Protein AF-A0A659UNP1-F1 (afdb_monomer)

Structure (mmCIF, N/CA/C/O backbone):
data_AF-A0A659UNP1-F1
#
_entry.id   AF-A0A659UNP1-F1
#
loop_
_atom_site.group_PDB
_atom_site.id
_atom_site.type_symbol
_atom_site.label_atom_id
_atom_site.label_alt_id
_atom_site.label_comp_id
_atom_site.labe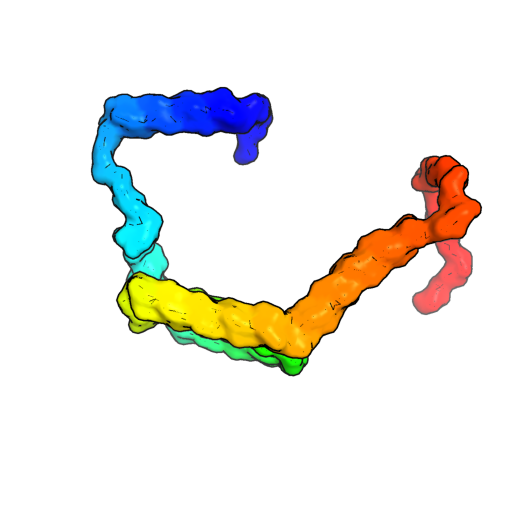l_asym_id
_atom_site.label_entity_id
_atom_site.label_seq_id
_atom_site.pdbx_PDB_ins_code
_atom_site.Cartn_x
_atom_site.Cartn_y
_atom_site.Cartn_z
_atom_site.occupancy
_atom_site.B_iso_or_equiv
_atom_site.auth_seq_id
_atom_site.auth_comp_id
_atom_site.auth_asym_id
_atom_site.auth_atom_id
_atom_site.pdbx_PDB_model_num
ATOM 1 N N . VAL A 1 1 ? -15.394 11.255 -10.272 1.00 58.78 1 VAL A N 1
ATOM 2 C CA . VAL A 1 1 ? -16.405 10.797 -9.292 1.00 58.78 1 VAL A CA 1
ATOM 3 C C . VAL A 1 1 ? -17.741 10.838 -10.006 1.00 58.78 1 VAL A C 1
ATOM 5 O O . VAL A 1 1 ? -18.025 11.866 -10.603 1.00 58.78 1 VAL A O 1
ATOM 8 N N . PHE A 1 2 ? -18.473 9.726 -10.064 1.00 65.88 2 PHE A N 1
ATOM 9 C CA . PHE A 1 2 ? -19.799 9.697 -10.688 1.00 65.88 2 PHE A C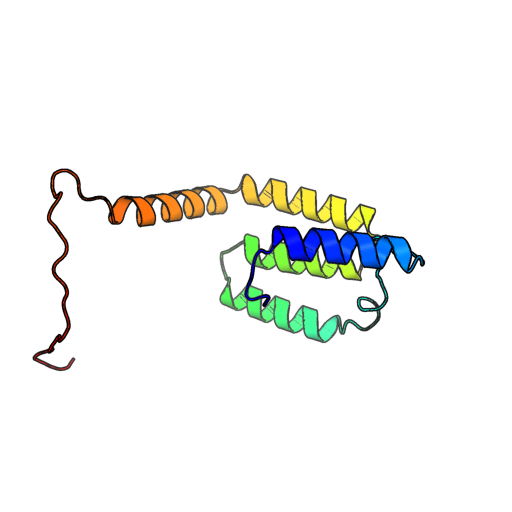A 1
ATOM 10 C C . PHE A 1 2 ? -20.852 10.025 -9.630 1.00 65.88 2 PHE A C 1
ATOM 12 O O . PHE A 1 2 ? -20.849 9.416 -8.563 1.00 65.88 2 PHE A O 1
ATOM 19 N N . GLU A 1 3 ? -21.734 10.974 -9.927 1.00 71.62 3 GLU A N 1
ATOM 20 C CA . GLU A 1 3 ? -22.958 11.200 -9.161 1.00 71.62 3 GLU A CA 1
ATOM 21 C C . GLU A 1 3 ? -24.059 10.331 -9.786 1.00 71.62 3 GLU A C 1
ATOM 23 O O . GLU A 1 3 ? -24.514 10.604 -10.895 1.00 71.62 3 GLU A O 1
ATOM 28 N N . GLY A 1 4 ? -24.421 9.224 -9.129 1.00 79.31 4 GLY A N 1
ATOM 29 C CA . GLY A 1 4 ? -25.387 8.247 -9.648 1.00 79.31 4 GLY A CA 1
ATOM 30 C C . GLY A 1 4 ? -25.088 6.809 -9.214 1.00 79.31 4 GLY A C 1
ATOM 31 O O . GLY A 1 4 ? -24.181 6.565 -8.417 1.00 79.31 4 GLY A O 1
ATOM 32 N N . ASP A 1 5 ? -25.850 5.843 -9.738 1.00 89.62 5 ASP A N 1
ATOM 33 C CA . ASP A 1 5 ? -25.628 4.419 -9.458 1.00 89.62 5 ASP A CA 1
ATOM 34 C C . ASP A 1 5 ? -24.340 3.908 -10.128 1.00 89.62 5 ASP A C 1
ATOM 36 O O . ASP A 1 5 ? -24.270 3.709 -11.347 1.00 89.62 5 ASP A O 1
ATOM 40 N N . LEU A 1 6 ? -23.322 3.662 -9.300 1.00 92.25 6 LEU A N 1
ATOM 41 C CA . LEU A 1 6 ? -22.008 3.171 -9.711 1.00 92.25 6 LEU A CA 1
ATOM 42 C C . LEU A 1 6 ? -22.100 1.875 -10.528 1.00 92.25 6 LEU A C 1
ATOM 44 O O . LEU A 1 6 ? -21.353 1.712 -11.496 1.00 92.25 6 LEU A O 1
ATOM 48 N N . THR A 1 7 ? -23.009 0.964 -10.169 1.00 93.75 7 THR A N 1
ATOM 49 C CA . THR A 1 7 ? -23.129 -0.336 -10.838 1.00 93.75 7 THR A CA 1
ATOM 50 C C . THR A 1 7 ? -23.638 -0.170 -12.264 1.00 93.75 7 THR A C 1
ATOM 52 O O . THR A 1 7 ? -23.035 -0.711 -13.194 1.00 93.75 7 THR A O 1
ATOM 55 N N . THR A 1 8 ? -24.687 0.629 -12.464 1.00 92.50 8 THR A N 1
ATOM 56 C CA . THR A 1 8 ? -25.203 0.944 -13.803 1.00 92.50 8 THR A CA 1
ATOM 57 C C . THR A 1 8 ? -24.125 1.567 -14.692 1.00 92.50 8 THR A C 1
ATOM 59 O O . THR A 1 8 ? -23.949 1.147 -15.841 1.00 92.50 8 THR A O 1
ATOM 62 N N . HIS A 1 9 ? -23.345 2.518 -14.170 1.00 91.75 9 HIS A N 1
ATOM 63 C CA . HIS A 1 9 ? -22.251 3.133 -14.926 1.00 91.75 9 HIS A CA 1
ATOM 64 C C . HIS A 1 9 ? -21.140 2.138 -15.282 1.00 91.75 9 HIS A C 1
ATOM 66 O O . HIS A 1 9 ? -20.692 2.118 -16.430 1.00 91.75 9 HIS A O 1
ATOM 72 N N . ALA A 1 10 ? -20.735 1.275 -14.345 1.00 92.81 10 ALA A N 1
ATOM 73 C CA . ALA A 1 10 ? -19.719 0.253 -14.591 1.00 92.81 10 ALA A CA 1
ATOM 74 C C . ALA A 1 10 ? -20.154 -0.749 -15.675 1.00 92.81 10 ALA A C 1
ATOM 76 O O . ALA A 1 10 ? -19.371 -1.078 -16.567 1.00 92.81 10 ALA A O 1
ATOM 77 N N . VAL A 1 11 ? -21.417 -1.191 -15.648 1.00 94.81 11 VAL A N 1
ATOM 78 C CA . VAL A 1 11 ? -21.970 -2.103 -16.662 1.00 94.81 11 VAL A CA 1
ATOM 79 C C . VAL A 1 11 ? -22.015 -1.440 -18.039 1.00 94.81 11 VAL A C 1
ATOM 81 O O . VAL A 1 11 ? -21.657 -2.066 -19.038 1.00 94.81 11 VAL A O 1
ATOM 84 N N . ASN A 1 12 ? -22.434 -0.176 -18.112 1.00 93.56 12 ASN A N 1
ATOM 85 C CA . ASN A 1 12 ? -22.474 0.559 -19.376 1.00 93.56 12 ASN A CA 1
ATOM 86 C C . ASN A 1 12 ? -21.072 0.769 -19.957 1.00 93.56 12 ASN A C 1
ATOM 88 O O . ASN A 1 12 ? -20.872 0.515 -21.143 1.00 93.56 12 ASN A O 1
ATOM 92 N N . PHE A 1 13 ? -20.100 1.131 -19.117 1.00 91.44 13 PHE A N 1
ATOM 93 C CA . PHE A 1 13 ? -18.701 1.249 -19.518 1.00 91.44 13 PHE A CA 1
ATOM 94 C C . PHE A 1 13 ? -18.148 -0.083 -20.043 1.00 91.44 13 PHE A C 1
ATOM 96 O O . PHE A 1 13 ? -17.587 -0.130 -21.135 1.00 91.44 13 PHE A O 1
ATOM 103 N N . ALA A 1 14 ? -18.371 -1.190 -19.327 1.00 92.06 14 ALA A N 1
ATOM 104 C CA . ALA A 1 14 ? -17.925 -2.512 -19.767 1.00 92.06 14 ALA A CA 1
ATOM 105 C C . ALA A 1 14 ? -18.527 -2.904 -21.129 1.00 92.06 14 ALA A C 1
ATOM 107 O O . ALA A 1 14 ? -17.815 -3.407 -21.998 1.00 92.06 14 ALA A O 1
ATOM 108 N N . ARG A 1 15 ? -19.821 -2.623 -21.352 1.00 94.44 15 ARG A N 1
ATOM 109 C CA . ARG A 1 15 ? -20.487 -2.844 -22.649 1.00 94.44 15 ARG A CA 1
ATOM 110 C C . ARG A 1 15 ? -19.895 -1.981 -23.759 1.00 94.44 15 ARG A C 1
ATOM 112 O O . ARG A 1 15 ? -19.739 -2.464 -24.876 1.00 94.44 15 ARG A O 1
ATOM 119 N N . GLU A 1 16 ? -19.595 -0.718 -23.479 1.00 92.81 16 GLU A N 1
ATOM 120 C CA . GLU A 1 16 ? -18.992 0.198 -24.448 1.00 92.81 16 GLU A CA 1
ATOM 121 C C . GLU A 1 16 ? -17.592 -0.266 -24.861 1.00 92.81 16 GLU A C 1
ATOM 123 O O . GLU A 1 16 ? -17.307 -0.361 -26.052 1.00 92.81 16 GLU A O 1
ATOM 128 N N . ILE A 1 17 ? -16.749 -0.617 -23.888 1.00 91.62 17 ILE A N 1
ATOM 129 C CA . ILE A 1 17 ? -15.393 -1.127 -24.118 1.00 91.62 17 ILE A CA 1
ATOM 130 C C . ILE A 1 17 ? -15.426 -2.450 -24.895 1.00 91.62 17 ILE A C 1
ATOM 132 O O . ILE A 1 17 ? -14.684 -2.608 -25.864 1.00 91.62 17 ILE A O 1
ATOM 136 N N . ALA A 1 18 ? -16.339 -3.363 -24.547 1.00 90.88 18 ALA A N 1
ATOM 137 C CA . ALA A 1 18 ? -16.530 -4.610 -25.285 1.00 90.88 18 ALA A CA 1
ATOM 138 C C . ALA A 1 18 ? -16.962 -4.375 -26.745 1.00 90.88 18 ALA A C 1
ATOM 140 O O . ALA A 1 18 ? -16.517 -5.094 -27.634 1.00 90.88 18 ALA A O 1
ATOM 141 N N . ARG A 1 19 ? -17.806 -3.363 -27.006 1.00 93.38 19 ARG A N 1
ATOM 142 C CA . ARG A 1 19 ? -18.248 -2.990 -28.364 1.00 93.38 19 ARG A CA 1
ATOM 143 C C . ARG A 1 19 ? -17.167 -2.288 -29.179 1.00 93.38 19 ARG A C 1
ATOM 145 O O . ARG A 1 19 ? -17.071 -2.546 -30.372 1.00 93.38 19 ARG A O 1
ATOM 152 N N . LYS A 1 20 ? -16.400 -1.384 -28.559 1.00 90.94 20 LYS A N 1
ATOM 153 C CA . LYS A 1 20 ? -15.293 -0.663 -29.211 1.00 90.94 20 LYS A CA 1
ATOM 154 C C . LYS A 1 20 ? -14.235 -1.631 -29.738 1.00 90.94 20 LYS A C 1
ATOM 156 O O . LYS A 1 20 ? -13.655 -1.370 -30.787 1.00 90.94 20 LYS A O 1
ATOM 161 N N . GLY A 1 21 ? -14.026 -2.744 -29.030 1.00 80.81 21 GLY A N 1
ATOM 162 C CA . GLY A 1 21 ? -12.948 -3.678 -29.328 1.00 80.81 21 GLY A CA 1
ATOM 163 C C . GLY A 1 21 ? -11.574 -3.036 -29.113 1.00 80.81 21 GLY A C 1
ATOM 164 O O . GLY A 1 21 ? -11.453 -1.841 -28.843 1.00 80.81 21 GLY A O 1
ATOM 165 N N . GLY A 1 22 ? -10.521 -3.842 -29.199 1.00 81.31 22 GLY A N 1
ATOM 166 C CA . GLY A 1 22 ? -9.142 -3.373 -29.074 1.00 81.31 22 GLY A CA 1
ATOM 167 C C . GLY A 1 22 ? -8.269 -4.316 -28.253 1.00 81.31 22 GLY A C 1
ATOM 168 O O . GLY A 1 22 ? -8.768 -5.301 -27.702 1.00 81.31 22 GLY A O 1
ATOM 169 N N . PRO A 1 23 ? -6.958 -4.035 -28.171 1.00 82.06 23 PRO A N 1
ATOM 170 C CA . PRO A 1 23 ? -6.080 -4.776 -27.284 1.00 82.06 23 PRO A CA 1
ATOM 171 C C . PRO A 1 23 ? -6.452 -4.460 -25.831 1.00 82.06 23 PRO A C 1
ATOM 173 O O . PRO A 1 23 ? -6.308 -3.334 -25.355 1.00 82.06 23 PRO A O 1
ATOM 176 N N . PHE A 1 24 ? -6.949 -5.463 -25.111 1.00 86.06 24 PHE A N 1
ATOM 177 C CA . PHE A 1 24 ? -7.167 -5.369 -23.672 1.00 86.06 24 PHE A CA 1
ATOM 178 C C . PHE A 1 24 ? -5.865 -5.694 -22.948 1.00 86.06 24 PHE A C 1
ATOM 180 O O . PHE A 1 24 ? -5.709 -6.800 -22.441 1.00 86.06 24 PHE A O 1
ATOM 187 N N . THR A 1 25 ? -4.928 -4.742 -22.917 1.00 85.69 25 THR A N 1
ATOM 188 C CA . THR A 1 25 ? -3.622 -4.948 -22.277 1.00 85.69 25 THR A CA 1
ATOM 189 C C . THR A 1 25 ? -3.807 -5.227 -20.781 1.00 85.69 25 THR A C 1
ATOM 191 O O . THR A 1 25 ? -4.277 -4.334 -20.043 1.00 85.69 25 THR A O 1
ATOM 194 N N . PRO A 1 26 ? -3.460 -6.442 -20.312 1.00 88.94 26 PRO A N 1
ATOM 195 C CA . PRO A 1 26 ? -3.484 -6.785 -18.899 1.00 88.94 26 PRO A CA 1
ATOM 196 C C . PRO A 1 26 ? -2.610 -5.818 -18.106 1.00 88.94 26 PRO A C 1
ATOM 198 O O . PRO A 1 26 ? -1.570 -5.381 -18.583 1.00 88.94 26 PRO A O 1
ATOM 201 N N . VAL A 1 27 ? -2.998 -5.496 -16.870 1.00 89.00 27 VAL A N 1
ATOM 202 C CA . VAL A 1 27 ? -2.225 -4.560 -16.027 1.00 89.00 27 VAL A CA 1
ATOM 203 C C . VAL A 1 27 ? -0.780 -5.029 -15.835 1.00 89.00 27 VAL A C 1
ATOM 205 O O . VAL A 1 27 ? 0.119 -4.199 -15.822 1.00 89.00 27 VAL A O 1
ATOM 208 N N . ARG A 1 28 ? -0.557 -6.349 -15.768 1.00 89.19 28 ARG A N 1
ATOM 209 C CA . ARG A 1 28 ? 0.776 -6.960 -15.649 1.00 89.19 28 ARG A CA 1
ATOM 210 C C . ARG A 1 28 ? 1.703 -6.735 -16.854 1.00 89.19 28 ARG A C 1
ATOM 212 O O . ARG A 1 28 ? 2.869 -7.074 -16.753 1.00 89.19 28 ARG A O 1
ATOM 219 N N . GLU A 1 29 ? 1.179 -6.246 -17.979 1.00 87.06 29 GLU A N 1
ATOM 220 C CA . GLU A 1 29 ? 1.927 -5.983 -19.223 1.00 87.06 29 GLU A CA 1
ATOM 221 C C . GLU A 1 29 ? 2.073 -4.471 -19.494 1.00 87.06 29 GLU A C 1
ATOM 223 O O . GLU A 1 29 ? 2.480 -4.060 -20.577 1.00 87.06 29 GLU A O 1
ATOM 228 N N . ARG A 1 30 ? 1.685 -3.610 -18.541 1.00 86.94 30 ARG A N 1
ATOM 229 C CA . ARG A 1 30 ? 1.713 -2.148 -18.704 1.00 86.94 30 ARG A CA 1
ATOM 230 C C . ARG A 1 30 ? 3.019 -1.552 -18.182 1.00 86.94 30 ARG A C 1
ATOM 232 O O . ARG A 1 30 ? 3.034 -0.960 -17.105 1.00 86.94 30 ARG A O 1
ATOM 239 N N . ASP A 1 31 ? 4.071 -1.626 -18.991 1.00 82.94 31 ASP A N 1
ATOM 240 C CA . ASP A 1 31 ? 5.409 -1.140 -18.609 1.00 82.94 31 ASP A CA 1
ATOM 241 C C . ASP A 1 31 ? 5.706 0.304 -19.044 1.00 82.94 31 ASP A C 1
ATOM 243 O O . ASP A 1 31 ? 6.698 0.893 -18.617 1.00 82.94 31 ASP A O 1
ATOM 247 N N . GLU A 1 32 ? 4.822 0.910 -19.845 1.00 81.19 32 GLU A N 1
ATOM 248 C CA . GLU A 1 32 ? 5.014 2.229 -20.475 1.00 81.19 32 GLU A CA 1
ATOM 249 C C . GLU A 1 32 ? 5.432 3.326 -19.484 1.00 81.19 32 GLU A C 1
ATOM 251 O O . GLU A 1 32 ? 6.246 4.181 -19.808 1.00 81.19 32 GLU A O 1
ATOM 256 N N . ARG A 1 33 ? 4.901 3.287 -18.257 1.00 79.62 33 ARG A N 1
ATOM 257 C CA . ARG A 1 33 ? 5.186 4.286 -17.214 1.00 79.62 33 ARG A CA 1
ATOM 258 C C . ARG A 1 33 ? 6.310 3.879 -16.263 1.00 79.62 33 ARG A C 1
ATOM 260 O O . ARG A 1 33 ? 6.767 4.715 -15.493 1.00 79.62 33 ARG A O 1
ATOM 267 N N . LEU A 1 34 ? 6.724 2.611 -16.278 1.00 79.88 34 LEU A N 1
ATOM 268 C CA . LEU A 1 34 ? 7.781 2.101 -15.402 1.00 79.88 34 LEU A CA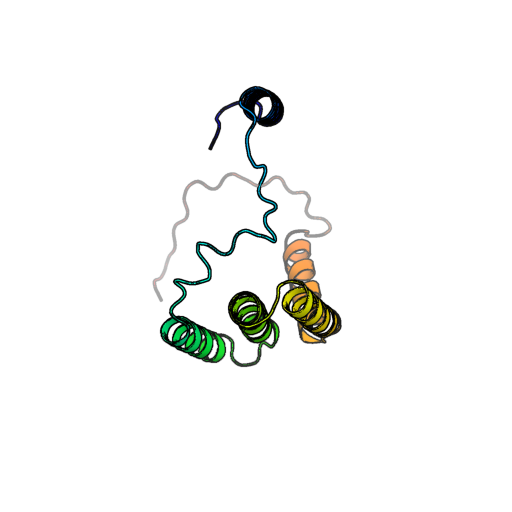 1
ATOM 269 C C . LEU A 1 34 ? 9.165 2.465 -15.946 1.00 79.88 34 LEU A C 1
ATOM 271 O O . LEU A 1 34 ? 10.038 2.842 -15.167 1.00 79.88 34 LEU A O 1
ATOM 275 N N . GLY A 1 35 ? 9.343 2.435 -17.271 1.00 74.12 35 GLY A N 1
ATOM 276 C CA . GLY A 1 35 ? 10.613 2.769 -17.929 1.00 74.12 35 GLY A CA 1
ATOM 277 C C . GLY A 1 35 ? 11.073 4.224 -17.757 1.00 74.12 35 GLY A C 1
ATOM 278 O O . GLY A 1 35 ? 12.261 4.503 -17.878 1.00 74.12 35 GLY A O 1
ATOM 279 N N . GLU A 1 36 ? 10.160 5.142 -17.433 1.00 82.62 36 GLU A N 1
ATOM 280 C CA . GLU A 1 36 ? 10.453 6.564 -17.183 1.00 82.62 36 GLU A CA 1
ATOM 281 C C . GLU A 1 36 ? 10.804 6.859 -15.713 1.00 82.62 36 GLU A C 1
ATOM 283 O O . GLU A 1 36 ? 10.982 8.015 -15.328 1.00 82.62 36 GLU A O 1
ATOM 288 N N . THR A 1 37 ? 10.874 5.830 -14.864 1.00 86.75 37 THR A N 1
ATOM 289 C CA . THR A 1 37 ? 11.084 6.022 -13.427 1.00 86.75 37 THR A CA 1
ATOM 290 C C . THR A 1 37 ? 12.516 6.463 -13.133 1.00 86.75 37 THR A C 1
ATOM 292 O O . THR A 1 37 ? 13.472 5.726 -13.375 1.00 86.75 37 THR A O 1
ATOM 295 N N . ASP A 1 38 ? 12.666 7.632 -12.510 1.00 92.19 38 ASP A N 1
ATOM 296 C CA . ASP A 1 38 ? 13.931 8.054 -11.910 1.00 92.19 38 ASP A CA 1
ATOM 297 C C . ASP A 1 38 ? 14.176 7.279 -10.605 1.00 92.19 38 ASP A C 1
ATOM 299 O O . ASP A 1 38 ? 13.675 7.626 -9.530 1.00 92.19 38 ASP A O 1
ATOM 303 N N . LEU A 1 39 ? 14.955 6.200 -10.709 1.00 91.81 39 LEU A N 1
ATOM 304 C CA . LEU A 1 39 ? 15.319 5.365 -9.565 1.00 91.81 39 LEU A CA 1
ATOM 305 C C . LEU A 1 39 ? 16.143 6.119 -8.514 1.00 91.81 39 LEU A C 1
ATOM 307 O O . LEU A 1 39 ? 16.042 5.789 -7.336 1.00 91.81 39 LEU A O 1
ATOM 311 N N . ALA A 1 40 ? 16.930 7.126 -8.900 1.00 93.44 40 ALA A N 1
ATOM 312 C CA . ALA A 1 40 ? 17.728 7.891 -7.946 1.00 93.44 40 ALA A CA 1
ATOM 313 C C . ALA A 1 40 ? 16.837 8.818 -7.107 1.00 93.44 40 ALA A C 1
ATOM 315 O O . ALA A 1 40 ? 16.994 8.885 -5.886 1.00 93.44 40 ALA A O 1
ATOM 316 N N . ALA A 1 41 ? 15.866 9.480 -7.744 1.00 94.38 41 ALA A N 1
ATOM 317 C CA . ALA A 1 41 ? 14.851 10.257 -7.038 1.00 94.38 41 ALA A CA 1
ATOM 318 C C . ALA A 1 41 ? 14.000 9.364 -6.120 1.00 94.38 41 ALA A C 1
ATOM 320 O O . ALA A 1 41 ? 13.757 9.718 -4.965 1.00 94.38 41 ALA A O 1
ATOM 321 N N . PHE A 1 42 ? 13.606 8.177 -6.594 1.00 94.62 42 PHE A N 1
ATOM 322 C CA . PHE A 1 42 ? 12.887 7.203 -5.773 1.00 94.62 42 PHE A CA 1
ATOM 323 C C . PHE A 1 42 ? 13.706 6.749 -4.556 1.00 94.62 42 PHE A C 1
ATOM 325 O O . PHE A 1 42 ? 13.196 6.762 -3.436 1.00 94.62 42 PHE A O 1
ATOM 332 N N . ASP A 1 43 ? 14.972 6.369 -4.752 1.00 94.50 43 ASP A N 1
ATOM 333 C CA . ASP A 1 43 ? 15.842 5.889 -3.674 1.00 94.50 43 ASP A CA 1
ATOM 334 C C . ASP A 1 43 ? 16.087 6.995 -2.621 1.00 94.50 43 ASP A C 1
ATOM 336 O O . ASP A 1 43 ? 16.152 6.705 -1.422 1.00 94.50 43 ASP A O 1
ATOM 340 N N . ALA A 1 44 ? 16.134 8.270 -3.030 1.00 96.00 44 ALA A N 1
ATOM 341 C CA . ALA A 1 44 ? 16.213 9.410 -2.114 1.00 96.00 44 ALA A CA 1
ATOM 342 C C . ALA A 1 44 ? 14.940 9.578 -1.258 1.00 96.00 44 ALA A C 1
ATOM 344 O O . ALA A 1 44 ? 15.033 9.737 -0.037 1.00 96.00 44 ALA A O 1
ATOM 345 N N . GLU A 1 45 ? 13.755 9.487 -1.867 1.00 95.62 45 GLU A N 1
ATOM 346 C CA . GLU A 1 45 ? 12.470 9.531 -1.151 1.00 95.62 45 GLU A CA 1
ATOM 347 C C . GLU A 1 45 ? 12.303 8.326 -0.212 1.00 95.62 45 GLU A C 1
ATOM 349 O O . GLU A 1 45 ? 11.879 8.469 0.939 1.00 95.62 45 GLU A O 1
ATOM 354 N N . ALA A 1 46 ? 12.701 7.131 -0.657 1.00 94.31 46 ALA A N 1
ATOM 355 C CA . ALA A 1 46 ? 12.688 5.922 0.162 1.00 94.31 46 ALA A CA 1
ATOM 356 C C . ALA A 1 46 ? 13.619 6.048 1.382 1.00 94.31 46 ALA A C 1
ATOM 358 O O . ALA A 1 46 ? 13.260 5.617 2.483 1.00 94.31 46 ALA A O 1
ATOM 359 N N . ALA A 1 47 ? 14.785 6.682 1.223 1.00 94.12 47 ALA A N 1
ATOM 360 C CA . ALA A 1 47 ? 15.698 6.965 2.327 1.00 94.12 47 ALA A CA 1
ATOM 361 C C . ALA A 1 47 ? 15.107 7.972 3.332 1.00 94.12 47 ALA A C 1
ATOM 363 O O . ALA A 1 47 ? 15.221 7.775 4.548 1.00 94.12 47 ALA A O 1
ATOM 364 N N . ASP A 1 48 ? 14.432 9.023 2.858 1.00 95.88 48 ASP A N 1
ATOM 365 C CA . ASP A 1 48 ? 13.759 9.979 3.741 1.00 95.88 48 ASP A CA 1
ATOM 366 C C . ASP A 1 48 ? 12.573 9.346 4.489 1.00 95.88 48 ASP A C 1
ATOM 368 O O . ASP A 1 48 ? 12.408 9.548 5.700 1.00 95.88 48 ASP A O 1
ATOM 372 N N . LEU A 1 49 ? 11.793 8.506 3.803 1.00 94.75 49 LEU A N 1
ATOM 373 C CA . LEU A 1 49 ? 10.747 7.690 4.416 1.00 94.75 49 LEU A CA 1
ATOM 374 C C . LEU A 1 49 ? 11.328 6.795 5.514 1.00 94.75 49 LEU A C 1
ATOM 376 O O . LEU A 1 49 ? 10.792 6.776 6.620 1.00 94.75 49 LEU A O 1
ATOM 380 N N . ALA A 1 50 ? 12.434 6.095 5.248 1.00 92.94 50 ALA A N 1
ATOM 381 C CA . ALA A 1 50 ? 13.080 5.222 6.226 1.00 92.94 50 ALA A CA 1
ATOM 382 C C . ALA A 1 50 ? 13.547 5.990 7.474 1.00 92.94 50 ALA A C 1
ATOM 384 O O . ALA A 1 50 ? 13.425 5.494 8.597 1.00 92.94 50 ALA A O 1
ATOM 385 N N . ARG A 1 51 ? 14.024 7.229 7.302 1.00 94.19 51 ARG A N 1
ATOM 386 C CA . ARG A 1 51 ? 14.403 8.117 8.409 1.00 94.19 51 ARG A CA 1
ATOM 387 C C . ARG A 1 51 ? 13.199 8.520 9.263 1.00 94.19 51 ARG A C 1
ATOM 389 O O . ARG A 1 51 ? 13.291 8.490 10.489 1.00 94.19 51 ARG A O 1
ATOM 396 N N . LYS A 1 52 ? 12.078 8.889 8.635 1.00 93.62 52 LYS A N 1
ATOM 397 C CA . LYS A 1 52 ? 10.828 9.271 9.323 1.00 93.62 52 LYS A CA 1
ATOM 398 C C . LYS A 1 52 ? 10.149 8.077 9.996 1.00 93.62 52 LYS A C 1
ATOM 400 O O . LYS A 1 52 ? 9.609 8.208 11.088 1.00 93.62 52 LYS A O 1
ATOM 405 N N . ALA A 1 53 ? 10.213 6.913 9.361 1.00 91.75 53 ALA A N 1
ATOM 406 C CA . ALA A 1 53 ? 9.633 5.659 9.822 1.00 91.75 53 ALA A CA 1
ATOM 407 C C . ALA A 1 53 ? 10.614 4.821 10.658 1.00 91.75 53 ALA A C 1
ATOM 409 O O . ALA A 1 53 ? 10.486 3.598 10.723 1.00 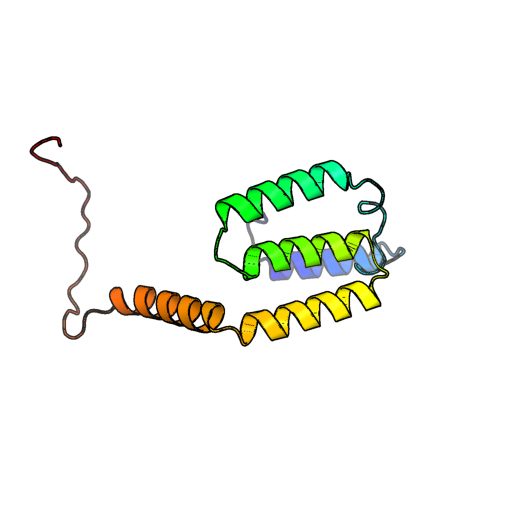91.75 53 ALA A O 1
ATOM 410 N N . ARG A 1 54 ? 11.617 5.451 11.284 1.00 91.50 54 ARG A N 1
ATOM 411 C CA . ARG A 1 54 ? 12.650 4.743 12.044 1.00 91.50 54 ARG A CA 1
ATOM 412 C C . ARG A 1 54 ? 12.015 3.822 13.089 1.00 91.50 54 ARG A C 1
ATOM 414 O O . ARG A 1 54 ? 11.232 4.258 13.925 1.00 91.50 54 ARG A O 1
ATOM 421 N N . GLY A 1 55 ? 12.401 2.549 13.051 1.00 89.00 55 GLY A N 1
ATOM 422 C CA . GLY A 1 55 ? 11.858 1.513 13.931 1.00 89.00 55 GLY A CA 1
ATOM 423 C C . GLY A 1 55 ? 10.627 0.796 13.376 1.00 89.00 55 GLY A C 1
ATOM 424 O O . GLY A 1 55 ? 10.191 -0.166 13.997 1.00 89.00 55 GLY A O 1
ATOM 425 N N . LEU A 1 56 ? 10.099 1.195 12.215 1.00 91.56 56 LEU A N 1
ATOM 426 C CA . LEU A 1 56 ? 9.022 0.496 11.517 1.00 91.56 56 LEU A CA 1
ATOM 427 C C . LEU A 1 56 ? 9.572 -0.292 10.327 1.00 91.56 56 LEU A C 1
ATOM 429 O O . LEU A 1 56 ? 10.213 0.265 9.439 1.00 91.56 56 LEU A O 1
ATOM 433 N N . GLU A 1 57 ? 9.273 -1.587 10.278 1.00 91.81 57 GLU A N 1
ATOM 434 C CA . GLU A 1 57 ? 9.727 -2.457 9.184 1.00 91.81 57 GLU A CA 1
ATOM 435 C C . GLU A 1 57 ? 8.845 -2.333 7.934 1.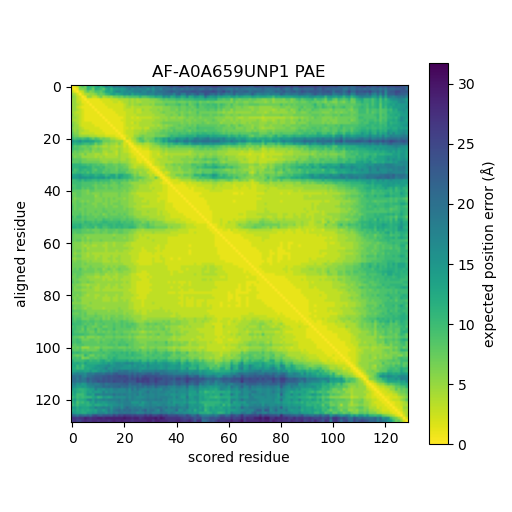00 91.81 57 GLU A C 1
ATOM 437 O O . GLU A 1 57 ? 9.333 -2.423 6.807 1.00 91.81 57 GLU A O 1
ATOM 442 N N . ALA A 1 58 ? 7.542 -2.099 8.122 1.00 93.88 58 ALA A N 1
ATOM 443 C CA . ALA A 1 58 ? 6.570 -2.096 7.032 1.00 93.88 58 ALA A CA 1
ATOM 444 C C . ALA A 1 58 ? 6.824 -1.007 5.969 1.00 93.88 58 ALA A C 1
ATOM 446 O O . ALA A 1 58 ? 6.854 -1.360 4.792 1.00 93.88 58 ALA A O 1
ATOM 447 N N . PRO A 1 59 ? 7.069 0.277 6.310 1.00 94.62 59 PRO A N 1
ATOM 448 C CA . PRO A 1 59 ? 7.272 1.318 5.296 1.00 94.62 59 PRO A CA 1
ATOM 449 C C . PRO A 1 59 ? 8.488 1.068 4.400 1.00 94.62 59 PRO A C 1
ATOM 451 O O . PRO A 1 59 ? 8.415 1.269 3.190 1.00 94.62 59 PRO A O 1
ATOM 454 N N . VAL A 1 60 ? 9.583 0.567 4.978 1.00 94.81 60 VAL A N 1
ATOM 455 C CA . VAL A 1 60 ? 10.808 0.243 4.234 1.00 94.81 60 VAL A CA 1
ATOM 456 C C . VAL A 1 60 ? 10.572 -0.938 3.292 1.00 94.81 60 VAL A C 1
ATOM 458 O O . VAL A 1 60 ? 10.954 -0.893 2.125 1.00 94.81 60 VAL A O 1
ATOM 461 N N . ALA A 1 61 ? 9.886 -1.979 3.766 1.00 95.56 61 ALA A N 1
ATOM 462 C CA . ALA A 1 61 ? 9.541 -3.131 2.941 1.00 95.56 61 ALA A CA 1
ATOM 463 C C . ALA A 1 61 ? 8.556 -2.778 1.808 1.00 95.56 61 ALA A C 1
ATOM 465 O O . ALA A 1 61 ? 8.704 -3.294 0.702 1.00 95.56 61 ALA A O 1
ATOM 466 N N . CYS A 1 62 ? 7.605 -1.867 2.036 1.00 95.75 62 CYS A N 1
ATOM 467 C CA . CYS A 1 62 ? 6.727 -1.359 0.978 1.00 95.75 62 CYS A CA 1
ATOM 468 C C . CYS A 1 62 ? 7.512 -0.593 -0.096 1.00 95.75 62 CYS A C 1
ATOM 470 O O . CYS A 1 62 ? 7.299 -0.826 -1.282 1.00 95.75 62 CYS A O 1
ATOM 472 N N . ALA A 1 63 ? 8.450 0.278 0.300 1.00 95.75 63 ALA A N 1
ATOM 473 C CA . ALA A 1 63 ? 9.313 0.975 -0.654 1.00 95.75 63 ALA A CA 1
ATOM 474 C C . ALA A 1 63 ? 10.151 -0.017 -1.481 1.00 95.75 63 ALA A C 1
ATOM 476 O O . ALA A 1 63 ? 10.247 0.121 -2.698 1.00 95.75 63 ALA A O 1
ATOM 477 N N . GLN A 1 64 ? 10.674 -1.073 -0.849 1.00 95.56 64 GLN A N 1
ATOM 478 C CA . GLN A 1 64 ? 11.389 -2.134 -1.559 1.00 95.56 64 GLN A CA 1
ATOM 479 C C . GLN A 1 64 ? 10.493 -2.886 -2.556 1.00 95.56 64 GLN A C 1
ATOM 481 O O . GLN A 1 64 ? 10.938 -3.172 -3.664 1.00 95.56 64 GLN A O 1
ATOM 486 N N . ALA A 1 65 ? 9.245 -3.204 -2.196 1.00 96.31 65 ALA A N 1
ATOM 487 C CA . ALA A 1 65 ? 8.310 -3.879 -3.100 1.00 96.31 65 ALA A CA 1
ATOM 488 C C . ALA A 1 65 ? 8.002 -3.027 -4.345 1.00 96.31 65 ALA A C 1
ATOM 490 O O . ALA A 1 65 ? 8.041 -3.536 -5.463 1.00 96.31 65 ALA A O 1
ATOM 491 N N . VAL A 1 66 ? 7.798 -1.717 -4.167 1.00 94.50 66 VAL A N 1
ATOM 492 C CA . VAL A 1 66 ? 7.600 -0.777 -5.285 1.00 94.50 66 VAL A CA 1
ATOM 493 C C . VAL A 1 66 ? 8.853 -0.682 -6.153 1.00 94.50 66 VAL A C 1
ATOM 495 O O . VAL A 1 66 ? 8.758 -0.730 -7.376 1.00 94.50 66 VAL A O 1
ATOM 498 N N . ARG A 1 67 ? 10.038 -0.621 -5.537 1.00 94.50 67 ARG A N 1
ATOM 499 C CA . ARG A 1 67 ? 11.311 -0.631 -6.265 1.00 94.50 67 ARG A CA 1
ATOM 500 C C . ARG A 1 67 ? 11.469 -1.892 -7.114 1.00 94.50 67 ARG A C 1
ATOM 502 O O . ARG A 1 67 ? 11.860 -1.807 -8.274 1.00 94.50 67 ARG A O 1
ATOM 509 N N . ASN A 1 68 ? 11.117 -3.051 -6.556 1.00 94.69 68 ASN A N 1
ATOM 510 C CA . ASN A 1 68 ? 11.185 -4.336 -7.250 1.00 94.69 68 ASN A CA 1
ATOM 511 C C . ASN A 1 68 ? 10.296 -4.375 -8.496 1.00 94.69 68 ASN A C 1
ATOM 513 O O . ASN A 1 68 ? 10.690 -5.000 -9.473 1.00 94.69 68 ASN A O 1
ATOM 517 N N . ALA A 1 69 ? 9.148 -3.692 -8.489 1.00 92.12 69 ALA A N 1
ATOM 518 C CA . ALA A 1 69 ? 8.275 -3.608 -9.660 1.00 92.12 69 ALA A CA 1
ATOM 519 C C . ALA A 1 69 ? 8.932 -2.888 -10.854 1.00 92.12 69 ALA A C 1
ATOM 521 O O . ALA A 1 69 ? 8.523 -3.107 -11.988 1.00 92.12 69 ALA A O 1
ATOM 522 N N . VAL A 1 70 ? 9.946 -2.050 -10.609 1.00 91.88 70 VAL A N 1
ATOM 523 C CA . VAL A 1 70 ? 10.713 -1.352 -11.655 1.00 91.88 70 VAL A CA 1
ATOM 524 C C . VAL A 1 70 ? 11.977 -2.128 -12.038 1.00 91.88 70 VAL A C 1
ATOM 526 O O . VAL A 1 70 ? 12.424 -2.057 -13.178 1.00 91.88 70 VAL A O 1
ATOM 529 N N . THR A 1 71 ? 12.585 -2.858 -11.095 1.00 91.94 71 THR A N 1
ATOM 530 C CA . THR A 1 71 ? 13.911 -3.471 -11.294 1.00 91.94 71 THR A CA 1
ATOM 531 C C . THR A 1 71 ? 13.902 -4.966 -11.601 1.00 91.94 71 THR A C 1
ATOM 533 O O . THR A 1 71 ? 14.931 -5.483 -12.028 1.00 91.94 71 THR A O 1
ATOM 536 N N . LEU A 1 72 ? 12.803 -5.678 -11.338 1.00 92.50 72 LEU A N 1
ATOM 537 C CA . LEU A 1 72 ? 12.688 -7.126 -11.540 1.00 92.50 72 LEU A CA 1
ATOM 538 C C . LEU A 1 72 ? 11.591 -7.460 -12.559 1.00 92.50 72 LEU A C 1
ATOM 540 O O . LEU A 1 72 ? 10.631 -6.700 -12.696 1.00 92.50 72 LEU A O 1
ATOM 544 N N . PRO A 1 73 ? 11.669 -8.630 -13.222 1.00 92.69 73 PRO A N 1
ATOM 545 C CA . PRO A 1 73 ? 10.543 -9.169 -13.975 1.00 92.69 73 PRO A CA 1
ATOM 546 C C . PRO A 1 73 ? 9.294 -9.312 -13.095 1.00 92.69 73 PRO A C 1
ATOM 548 O O . PRO A 1 73 ? 9.395 -9.655 -11.916 1.00 92.69 73 PRO A O 1
ATOM 551 N N . PHE A 1 74 ? 8.109 -9.113 -13.680 1.00 92.06 74 PHE A N 1
ATOM 552 C CA . PHE A 1 74 ? 6.832 -9.084 -12.953 1.00 92.06 74 PHE A CA 1
ATOM 553 C C . PHE A 1 74 ? 6.633 -10.273 -11.996 1.00 92.06 74 PHE A C 1
ATOM 555 O O . PHE A 1 74 ? 6.280 -10.080 -10.833 1.00 92.06 74 PHE A O 1
ATOM 562 N N . ASP A 1 75 ? 6.876 -11.503 -12.461 1.00 95.19 75 ASP A N 1
ATOM 563 C CA . ASP A 1 75 ? 6.642 -12.705 -11.651 1.00 95.19 75 ASP A CA 1
ATOM 564 C C . ASP A 1 75 ? 7.630 -12.810 -10.469 1.00 95.19 75 ASP A C 1
ATOM 566 O O . ASP A 1 75 ? 7.254 -13.251 -9.380 1.00 95.19 75 ASP A O 1
ATOM 570 N N . GLU A 1 76 ? 8.869 -12.340 -10.643 1.00 96.06 76 GLU A N 1
ATOM 571 C CA . GLU A 1 76 ? 9.871 -12.270 -9.572 1.00 96.06 76 GLU A CA 1
ATOM 572 C C . GLU A 1 76 ? 9.535 -11.169 -8.561 1.00 96.06 76 GLU A C 1
ATOM 574 O O . GLU A 1 76 ? 9.595 -11.399 -7.349 1.00 96.06 76 GLU A O 1
ATOM 579 N N . ALA A 1 77 ? 9.119 -9.994 -9.044 1.00 95.12 77 ALA A N 1
ATOM 580 C CA . ALA A 1 77 ? 8.671 -8.890 -8.201 1.00 95.12 77 ALA A CA 1
ATOM 581 C C . ALA A 1 77 ? 7.467 -9.303 -7.340 1.00 95.12 77 ALA A C 1
ATOM 583 O O . ALA A 1 77 ? 7.457 -9.052 -6.133 1.00 95.12 77 ALA A O 1
ATOM 584 N N . LEU A 1 78 ? 6.495 -10.007 -7.929 1.00 95.81 78 LEU A N 1
ATOM 585 C CA . LEU A 1 78 ? 5.312 -10.509 -7.233 1.00 95.81 78 LEU A CA 1
ATOM 586 C C . LEU A 1 78 ? 5.669 -11.554 -6.165 1.00 95.81 78 LEU A C 1
ATOM 588 O O . LEU A 1 78 ? 5.138 -11.523 -5.050 1.00 95.81 78 LEU A O 1
ATOM 592 N N . ALA A 1 79 ? 6.589 -12.472 -6.472 1.00 97.44 79 ALA A N 1
ATOM 593 C CA . ALA A 1 79 ? 7.074 -13.449 -5.501 1.00 97.44 79 ALA A CA 1
ATOM 594 C C . ALA A 1 79 ? 7.806 -12.770 -4.328 1.00 97.44 79 ALA A C 1
ATOM 596 O O . ALA A 1 79 ? 7.563 -13.108 -3.163 1.00 97.44 79 ALA A O 1
ATOM 597 N N . ALA A 1 80 ? 8.652 -11.776 -4.619 1.00 97.50 80 ALA A N 1
ATOM 598 C CA . ALA A 1 80 ? 9.362 -10.997 -3.610 1.00 97.50 80 ALA A CA 1
ATOM 599 C C . ALA A 1 80 ? 8.403 -10.171 -2.733 1.00 97.50 80 ALA A C 1
ATOM 601 O O . ALA A 1 80 ? 8.531 -10.183 -1.507 1.00 97.50 80 ALA A O 1
ATOM 602 N N . GLU A 1 81 ? 7.405 -9.508 -3.329 1.00 97.00 81 GLU A N 1
ATOM 603 C CA . GLU A 1 81 ? 6.359 -8.780 -2.601 1.00 97.00 81 GLU A CA 1
ATOM 604 C C . GLU A 1 81 ? 5.599 -9.717 -1.656 1.00 97.00 81 GLU A C 1
ATOM 606 O O . GLU A 1 81 ? 5.413 -9.409 -0.475 1.00 97.00 81 GLU A O 1
ATOM 611 N N . ARG A 1 82 ? 5.227 -10.911 -2.134 1.00 97.06 82 ARG A N 1
ATOM 612 C CA . ARG A 1 82 ? 4.545 -11.907 -1.304 1.00 97.06 82 ARG A CA 1
ATOM 613 C C . ARG A 1 82 ? 5.405 -12.355 -0.122 1.00 97.06 82 ARG A C 1
ATOM 615 O O . ARG A 1 82 ? 4.877 -12.497 0.984 1.00 97.06 82 ARG A O 1
ATOM 622 N N . ALA A 1 83 ? 6.702 -12.571 -0.330 1.00 97.25 83 ALA A N 1
ATOM 623 C CA . ALA A 1 83 ? 7.624 -12.943 0.741 1.00 97.25 83 ALA A CA 1
ATOM 624 C C . ALA A 1 83 ? 7.745 -11.833 1.801 1.00 97.25 83 ALA A C 1
ATOM 626 O O . ALA A 1 83 ? 7.646 -12.110 3.001 1.00 97.25 83 ALA A O 1
ATOM 627 N N . LEU A 1 84 ? 7.878 -10.573 1.368 1.00 96.69 84 LEU A N 1
ATOM 628 C CA . LEU A 1 84 ? 7.887 -9.407 2.257 1.00 96.69 84 LEU A CA 1
ATOM 629 C C . LEU A 1 84 ? 6.582 -9.304 3.053 1.00 96.69 84 LEU A C 1
ATOM 631 O O . LEU A 1 84 ? 6.617 -9.159 4.274 1.00 96.69 84 LEU A O 1
ATOM 635 N N . PHE A 1 85 ? 5.433 -9.453 2.393 1.00 96.50 85 PHE A N 1
ATOM 636 C CA . PHE A 1 85 ? 4.125 -9.410 3.040 1.00 96.50 85 PHE A CA 1
ATOM 637 C C . PHE A 1 85 ? 3.984 -10.468 4.139 1.00 96.50 85 PHE A C 1
ATOM 639 O O . PHE A 1 85 ? 3.593 -10.144 5.261 1.00 96.50 85 PHE A O 1
ATOM 646 N N . VAL A 1 86 ? 4.327 -11.728 3.845 1.00 97.00 86 VAL A N 1
ATOM 647 C CA . VAL A 1 86 ? 4.225 -12.825 4.822 1.00 97.00 86 VAL A CA 1
ATOM 648 C C . VAL A 1 86 ? 5.102 -12.546 6.041 1.00 97.00 86 VAL A C 1
ATOM 650 O O . VAL A 1 86 ? 4.638 -12.710 7.171 1.00 97.00 86 VAL A O 1
ATOM 653 N N . LYS A 1 87 ? 6.329 -12.051 5.829 1.00 95.06 87 LYS A N 1
ATOM 654 C CA . LYS A 1 87 ? 7.220 -11.631 6.917 1.00 95.06 87 LYS A CA 1
ATOM 655 C C . LYS A 1 87 ? 6.584 -10.529 7.772 1.00 95.06 87 LYS A C 1
ATOM 657 O O . LYS A 1 87 ? 6.550 -10.644 8.995 1.00 95.06 87 LYS A O 1
ATOM 662 N N . LEU A 1 88 ? 6.064 -9.473 7.145 1.00 95.00 88 LEU A N 1
ATOM 663 C CA . LEU A 1 88 ? 5.491 -8.329 7.859 1.00 95.00 88 LEU A CA 1
ATOM 664 C C . LEU A 1 88 ? 4.230 -8.701 8.640 1.00 95.00 88 LEU A C 1
ATOM 666 O O . LEU A 1 88 ? 4.093 -8.300 9.792 1.00 95.00 88 LEU A O 1
ATOM 670 N N . VAL A 1 89 ? 3.319 -9.481 8.057 1.00 93.31 89 VAL A N 1
ATOM 671 C CA . VAL A 1 89 ? 2.072 -9.898 8.725 1.00 93.31 89 VAL A CA 1
ATOM 672 C C . VAL A 1 89 ? 2.341 -10.788 9.938 1.00 93.31 89 VAL A C 1
ATOM 674 O O . VAL A 1 89 ? 1.597 -10.726 10.924 1.00 93.31 89 VAL A O 1
ATOM 677 N N . ALA A 1 90 ? 3.402 -11.595 9.878 1.00 94.00 90 ALA A N 1
ATOM 678 C CA . ALA A 1 90 ? 3.852 -12.431 10.985 1.00 94.00 90 ALA A CA 1
ATOM 679 C C . ALA A 1 90 ? 4.628 -11.652 12.067 1.00 94.00 90 ALA A C 1
ATOM 681 O O . ALA A 1 90 ? 4.849 -12.189 13.148 1.00 94.00 90 ALA A O 1
ATOM 682 N N . SER A 1 91 ? 5.029 -10.402 11.805 1.00 93.69 91 SER A N 1
ATOM 683 C CA . SER A 1 91 ? 5.839 -9.612 12.739 1.00 93.69 91 SER A CA 1
ATOM 684 C C . SER A 1 91 ? 5.077 -9.186 14.001 1.00 93.69 91 SER A C 1
ATOM 686 O O . SER A 1 91 ? 3.862 -8.940 13.990 1.00 93.69 91 SER A O 1
ATOM 688 N N . ASP A 1 92 ? 5.828 -8.991 15.087 1.00 93.81 92 ASP A N 1
ATOM 689 C CA . ASP A 1 92 ? 5.300 -8.436 16.335 1.00 93.81 92 ASP A CA 1
ATOM 690 C C . ASP A 1 92 ? 4.759 -7.012 16.145 1.00 93.81 92 ASP A C 1
ATOM 692 O O . ASP A 1 92 ? 3.730 -6.668 16.733 1.00 93.81 92 ASP A O 1
ATOM 696 N N . GLN A 1 93 ? 5.382 -6.209 15.270 1.00 93.12 93 GLN A N 1
ATOM 697 C CA . GLN A 1 93 ? 4.897 -4.866 14.931 1.00 93.12 93 GLN A CA 1
ATOM 698 C C . GLN A 1 93 ? 3.492 -4.917 14.327 1.00 93.12 93 GLN A C 1
ATOM 700 O O . GLN A 1 93 ? 2.608 -4.174 14.753 1.00 93.12 93 GLN A O 1
ATOM 705 N N . SER A 1 94 ? 3.248 -5.837 13.386 1.00 92.88 94 SER A N 1
ATOM 706 C CA . SER A 1 94 ? 1.920 -6.020 12.792 1.00 92.88 94 SER A CA 1
ATOM 707 C C . SER A 1 94 ? 0.886 -6.461 13.828 1.00 92.88 94 SER A C 1
ATOM 709 O O . SER A 1 94 ? -0.262 -6.010 13.804 1.00 92.88 94 SER A O 1
ATOM 711 N N . ARG A 1 95 ? 1.258 -7.342 14.766 1.00 92.50 95 ARG A N 1
ATOM 712 C CA . ARG A 1 95 ? 0.363 -7.734 15.867 1.00 92.50 95 ARG A CA 1
ATOM 713 C C . ARG A 1 95 ? 0.031 -6.541 16.771 1.00 92.50 95 ARG A C 1
ATOM 715 O O . ARG A 1 95 ? -1.141 -6.331 17.074 1.00 92.50 95 ARG A O 1
ATOM 722 N N . ALA A 1 96 ? 1.029 -5.745 17.149 1.00 93.56 96 ALA A N 1
ATOM 723 C CA . ALA A 1 96 ? 0.849 -4.569 17.999 1.00 93.56 96 ALA A CA 1
ATOM 724 C C . ALA A 1 96 ? -0.029 -3.495 17.337 1.00 93.56 96 ALA A C 1
ATOM 726 O O . ALA A 1 96 ? -0.951 -2.982 17.965 1.00 93.56 96 ALA A O 1
ATOM 727 N N . GLN A 1 97 ? 0.194 -3.199 16.055 1.00 92.00 97 GLN A N 1
ATOM 728 C CA . GLN A 1 97 ? -0.599 -2.215 15.312 1.00 92.00 97 GLN A CA 1
ATOM 729 C C . GLN A 1 97 ? -2.058 -2.653 15.141 1.00 92.00 97 GLN A C 1
ATOM 731 O O . GLN A 1 97 ? -2.967 -1.849 15.331 1.00 92.00 97 GLN A O 1
ATOM 736 N N . ARG A 1 98 ? -2.306 -3.939 14.851 1.00 93.56 98 ARG A N 1
ATOM 737 C CA . ARG A 1 98 ? -3.673 -4.489 14.817 1.00 93.56 98 ARG A CA 1
ATOM 738 C C . ARG A 1 98 ? -4.352 -4.381 16.180 1.00 93.56 98 ARG A C 1
ATOM 740 O O . ARG A 1 98 ? -5.515 -3.997 16.243 1.00 93.56 98 ARG A O 1
ATOM 747 N N . HIS A 1 99 ? -3.633 -4.683 17.263 1.00 93.25 99 HIS A N 1
ATOM 748 C CA . HIS A 1 99 ? -4.154 -4.512 18.617 1.00 93.25 99 HIS A CA 1
ATOM 749 C C . HIS A 1 99 ? -4.522 -3.051 18.900 1.00 93.25 99 HIS A C 1
ATOM 751 O O . HIS A 1 99 ? -5.627 -2.791 19.365 1.00 93.25 99 HIS A O 1
ATOM 757 N N . LEU A 1 100 ? -3.637 -2.102 18.573 1.00 93.44 100 LEU A N 1
ATOM 758 C CA . LEU A 1 100 ? -3.897 -0.671 18.745 1.00 93.44 100 LEU A CA 1
ATOM 759 C C . LEU A 1 100 ? -5.141 -0.227 17.966 1.00 93.4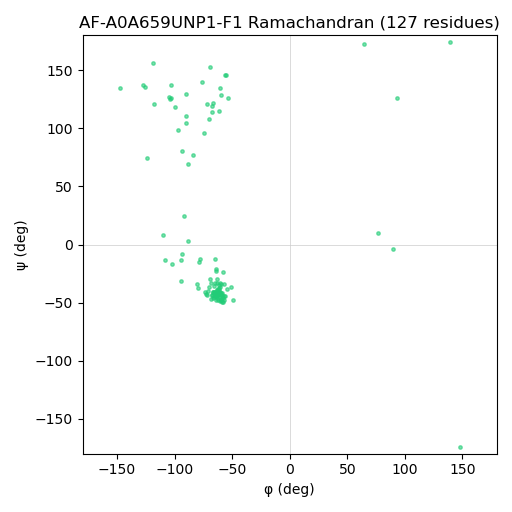4 100 LEU A C 1
ATOM 761 O O . LEU A 1 100 ? -6.020 0.405 18.541 1.00 93.44 100 LEU A O 1
ATOM 765 N N . PHE A 1 101 ? -5.265 -0.642 16.703 1.00 93.25 101 PHE A N 1
ATOM 766 C CA . PHE A 1 101 ? -6.435 -0.347 15.875 1.00 93.25 101 PHE A CA 1
ATOM 767 C C . PHE A 1 101 ? -7.745 -0.821 16.521 1.00 93.25 101 PHE A C 1
ATOM 769 O O . PHE A 1 101 ? -8.742 -0.097 16.533 1.00 93.25 101 PHE A O 1
ATOM 776 N N . PHE A 1 102 ? -7.767 -2.034 17.083 1.00 92.06 102 PHE A N 1
ATOM 777 C CA . PHE A 1 102 ? -8.952 -2.520 17.788 1.00 92.06 102 PHE A CA 1
ATOM 778 C C . PHE A 1 102 ? -9.171 -1.795 19.117 1.00 92.06 102 PHE A C 1
ATOM 780 O O . PHE A 1 102 ? -10.308 -1.441 19.415 1.00 92.06 102 PHE A O 1
ATOM 787 N N . ALA A 1 103 ? -8.114 -1.503 19.875 1.00 91.94 103 ALA A N 1
ATOM 788 C CA . ALA A 1 103 ? -8.213 -0.753 21.125 1.00 91.94 103 ALA A CA 1
ATOM 789 C C . ALA A 1 103 ? -8.803 0.654 20.912 1.00 91.94 103 ALA A C 1
ATOM 791 O O . ALA A 1 103 ? -9.683 1.064 21.663 1.00 91.94 103 ALA A O 1
ATOM 792 N N . GLU A 1 104 ? -8.398 1.365 19.857 1.00 91.75 104 GLU A N 1
ATOM 793 C CA . GLU A 1 104 ? -8.950 2.679 19.492 1.00 91.75 104 GLU A CA 1
ATOM 794 C C . GLU A 1 104 ? -10.440 2.604 19.134 1.00 91.75 104 GLU A C 1
ATOM 796 O O . GLU A 1 104 ? -11.231 3.466 19.523 1.00 91.75 104 GLU A O 1
ATOM 801 N N . ARG A 1 105 ? -10.856 1.543 18.433 1.00 89.94 105 ARG A N 1
ATOM 802 C CA . ARG A 1 105 ? -12.274 1.318 18.114 1.00 89.94 105 ARG A CA 1
ATOM 803 C C . ARG A 1 105 ? -13.087 1.002 19.362 1.00 89.94 105 ARG A C 1
ATOM 805 O O . ARG A 1 105 ? -14.178 1.550 19.528 1.00 89.94 105 ARG A O 1
ATOM 812 N N . GLU A 1 106 ? -12.565 0.155 20.243 1.00 87.50 106 GLU A N 1
ATOM 813 C CA . GLU A 1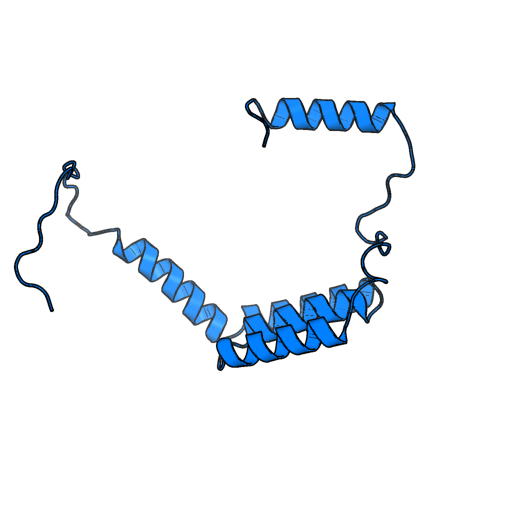 106 ? -13.228 -0.195 21.500 1.00 87.50 106 GLU A CA 1
ATOM 814 C C . GLU A 1 106 ? -13.265 0.979 22.486 1.00 87.50 106 GLU A C 1
ATOM 816 O O . GLU A 1 106 ? -14.245 1.108 23.210 1.00 87.50 106 GLU A O 1
ATOM 821 N N . ALA A 1 107 ? -12.294 1.900 22.467 1.00 86.56 107 ALA A N 1
ATOM 822 C CA . ALA A 1 107 ? -12.289 3.084 23.334 1.00 86.56 107 ALA A CA 1
ATOM 823 C C . ALA A 1 107 ? -13.539 3.971 23.166 1.00 86.56 107 ALA A C 1
ATOM 825 O O . ALA A 1 107 ? -13.925 4.698 24.081 1.00 86.56 107 ALA A O 1
ATOM 826 N N . THR A 1 108 ? -14.207 3.894 22.010 1.00 82.31 108 THR A N 1
ATOM 827 C CA . THR A 1 108 ? -15.473 4.603 21.764 1.00 82.31 108 THR A CA 1
ATOM 828 C C . THR A 1 108 ? -16.697 3.917 22.380 1.00 82.31 108 THR A C 1
ATOM 830 O O . THR A 1 108 ? -17.753 4.544 22.499 1.00 82.31 108 THR A O 1
ATOM 833 N N . LYS A 1 109 ? -16.574 2.649 22.790 1.00 81.25 109 LYS A N 1
ATOM 834 C CA . LYS A 1 109 ? -17.637 1.851 23.401 1.00 81.25 109 LYS A CA 1
ATOM 835 C C . LYS A 1 109 ? -17.497 1.894 24.919 1.00 81.25 109 LYS A C 1
ATOM 837 O O . LYS A 1 109 ? -16.724 1.154 25.514 1.00 81.25 109 LYS A O 1
ATOM 842 N N . LEU A 1 110 ? -18.278 2.759 25.556 1.00 79.94 110 LEU A N 1
ATOM 843 C CA . LEU A 1 110 ? -18.360 2.843 27.014 1.00 79.94 110 LEU A CA 1
ATOM 844 C C . LEU A 1 110 ? -19.472 1.907 27.520 1.00 79.94 110 LEU A C 1
ATOM 846 O O . LEU A 1 110 ? -20.649 2.201 27.285 1.00 79.94 110 LEU A O 1
ATOM 850 N N . PRO A 1 111 ? -19.149 0.799 28.218 1.00 77.44 111 PRO A N 1
ATOM 851 C CA . PRO A 1 111 ? -20.164 -0.095 28.768 1.00 77.44 111 PRO A CA 1
ATOM 852 C C . PRO A 1 111 ? -21.058 0.662 29.758 1.00 77.44 111 PRO A C 1
ATOM 854 O O . PRO A 1 111 ? -20.567 1.418 30.596 1.00 77.44 111 PRO A O 1
ATOM 857 N N . GLY A 1 112 ? -22.375 0.469 29.667 1.00 72.94 112 GLY A N 1
ATOM 858 C CA . GLY A 1 112 ? -23.335 1.057 30.609 1.00 72.94 112 GLY A CA 1
ATOM 859 C C . GLY A 1 112 ? -23.645 2.547 30.408 1.00 72.94 112 GLY A C 1
ATOM 860 O O . GLY A 1 112 ? -24.313 3.136 31.255 1.00 72.94 112 GLY A O 1
ATOM 861 N N . LYS A 1 113 ? -23.200 3.169 29.307 1.00 68.69 113 LYS A N 1
ATOM 862 C CA . LYS A 1 113 ? -23.545 4.558 28.959 1.00 68.69 113 LYS A CA 1
ATOM 863 C C . LYS A 1 113 ? -24.177 4.651 27.573 1.00 68.69 113 LYS A C 1
ATOM 865 O O . LYS A 1 113 ? -23.555 5.134 26.633 1.00 68.69 113 LYS A O 1
ATOM 870 N N . ASP A 1 114 ? -25.436 4.235 27.465 1.00 70.06 114 ASP A N 1
ATOM 871 C CA . ASP A 1 114 ? -26.266 4.524 26.289 1.00 70.06 114 ASP A CA 1
ATOM 872 C C . ASP A 1 114 ? -26.987 5.864 26.490 1.00 70.06 114 ASP A C 1
ATOM 874 O O . ASP A 1 114 ? -28.170 5.944 26.813 1.00 70.06 114 ASP A O 1
ATOM 878 N N . THR A 1 115 ? -26.212 6.950 26.465 1.00 80.56 115 THR A N 1
ATOM 879 C CA . THR A 1 115 ? -26.745 8.308 26.627 1.00 80.56 115 THR A CA 1
ATOM 880 C C . THR A 1 115 ? -26.768 9.005 25.270 1.00 80.56 115 THR A C 1
ATOM 882 O O . THR A 1 115 ? -25.724 9.076 24.613 1.00 80.56 115 THR A O 1
ATOM 885 N N . PRO A 1 116 ? -27.913 9.565 24.837 1.00 83.94 116 PRO A N 1
ATOM 886 C CA . PRO A 1 116 ? -27.993 10.260 23.562 1.00 83.94 116 PRO A CA 1
ATOM 887 C C . PRO A 1 116 ? -27.008 11.433 23.527 1.00 83.94 116 PRO A C 1
ATOM 889 O O . PRO A 1 116 ? -26.973 12.283 24.422 1.00 83.94 116 PRO A O 1
ATOM 892 N N . LYS A 1 117 ? -26.193 11.485 22.470 1.00 84.62 117 LYS A N 1
ATOM 893 C CA . LYS A 1 117 ? -25.231 12.572 22.264 1.00 84.62 117 LYS A CA 1
ATOM 894 C C . LYS A 1 117 ? -25.992 13.873 22.004 1.00 84.62 117 LYS A C 1
ATOM 896 O O . LYS A 1 117 ? -26.757 13.973 21.047 1.00 84.62 117 LYS A O 1
ATOM 901 N N . ARG A 1 118 ? -25.765 14.891 22.838 1.00 90.00 118 ARG A N 1
ATOM 902 C CA . ARG A 1 118 ? -26.301 16.241 22.608 1.00 90.00 118 ARG A CA 1
ATOM 903 C C . ARG A 1 118 ? -25.484 16.940 21.527 1.00 90.00 118 ARG A C 1
ATOM 905 O O . ARG A 1 118 ? -24.258 16.863 21.522 1.00 90.00 118 ARG A O 1
ATOM 912 N N . ARG A 1 119 ? -26.157 17.674 20.642 1.00 93.25 119 ARG A N 1
ATOM 913 C CA . ARG A 1 119 ? -25.484 18.531 19.663 1.00 93.25 119 ARG A CA 1
ATOM 914 C C . ARG A 1 119 ? -24.800 19.691 20.387 1.00 93.25 119 ARG A C 1
ATOM 916 O O . ARG A 1 119 ? -25.474 20.507 21.010 1.00 93.25 119 ARG A O 1
ATOM 923 N N . ILE A 1 120 ? -23.479 19.779 20.267 1.00 92.62 120 ILE A N 1
ATOM 924 C CA . ILE A 1 120 ? -22.693 20.925 20.734 1.00 92.62 120 ILE A CA 1
ATOM 925 C C . ILE A 1 120 ? -22.404 21.815 19.522 1.00 92.62 120 ILE A C 1
ATOM 927 O O . ILE A 1 120 ? -21.796 21.362 18.558 1.00 92.62 120 ILE A O 1
ATOM 931 N N . SER A 1 121 ? -22.878 23.064 19.545 1.00 95.12 121 SER A N 1
ATOM 932 C CA . SER A 1 121 ? -22.704 24.031 18.445 1.00 95.12 121 SER A CA 1
ATOM 933 C C . SER A 1 121 ? -21.724 25.162 18.749 1.00 95.12 121 SER A C 1
ATOM 935 O O . SER A 1 121 ? -21.348 25.896 17.841 1.00 95.12 121 SER A O 1
ATOM 937 N N . ARG A 1 122 ? -21.337 25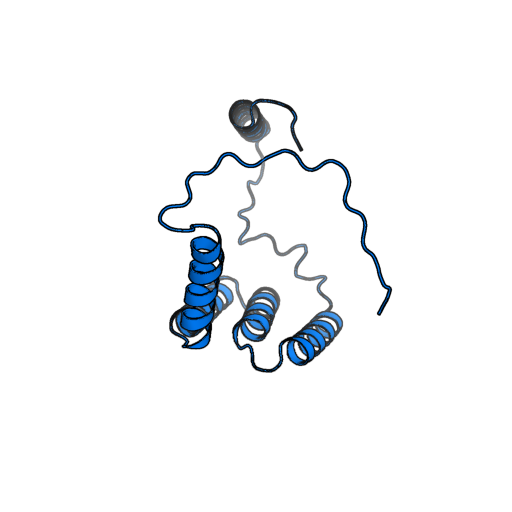.339 20.016 1.00 93.69 122 ARG A N 1
ATOM 938 C CA . ARG A 1 122 ? -20.362 26.339 20.456 1.00 93.69 122 ARG A CA 1
ATOM 939 C C . ARG A 1 122 ? -19.583 25.781 21.644 1.00 93.69 122 ARG A C 1
ATOM 941 O O . ARG A 1 122 ? -20.185 25.229 22.560 1.00 93.69 122 ARG A O 1
ATOM 948 N N . VAL A 1 123 ? -18.267 25.952 21.610 1.00 91.31 123 VAL A N 1
ATOM 949 C CA . VAL A 1 123 ? -17.330 25.630 22.693 1.00 91.31 123 VAL A CA 1
ATOM 950 C C . VAL A 1 123 ? -16.493 26.884 22.939 1.00 91.31 123 VAL A C 1
ATOM 952 O O . VAL A 1 123 ? -16.130 27.564 21.982 1.00 91.31 123 VAL A O 1
ATOM 955 N N . GLY A 1 124 ? -16.253 27.228 24.203 1.00 90.62 124 GLY A N 1
ATOM 956 C CA . GLY A 1 124 ? -15.354 28.311 24.599 1.00 90.62 124 GLY A CA 1
ATOM 957 C C . GLY A 1 124 ? -14.316 27.775 25.575 1.00 90.62 124 GLY A C 1
ATOM 958 O O . GLY A 1 124 ? -14.670 27.028 26.485 1.00 90.62 124 GLY A O 1
ATOM 959 N N . GLU A 1 125 ? -13.055 28.141 25.375 1.00 88.38 125 GLU A N 1
ATOM 960 C CA . GLU A 1 125 ? -11.934 27.780 26.247 1.00 88.38 125 GLU A CA 1
ATOM 961 C C . GLU A 1 125 ? -11.560 28.992 27.114 1.00 88.38 125 GLU A C 1
ATOM 963 O O . GLU A 1 125 ? -11.542 30.122 26.621 1.00 88.38 125 GLU A O 1
ATOM 968 N N . ILE A 1 126 ? -11.293 28.779 28.408 1.00 85.00 126 ILE A N 1
ATOM 969 C CA . ILE A 1 126 ? -10.898 29.842 29.346 1.00 85.00 126 ILE A CA 1
ATOM 970 C C . ILE A 1 126 ? -9.494 29.539 29.870 1.00 85.00 126 ILE A C 1
ATOM 972 O O . ILE A 1 126 ? -9.275 28.509 30.502 1.00 85.00 126 ILE A O 1
ATOM 976 N N . GLY A 1 127 ? -8.573 30.478 29.635 1.00 73.12 127 GLY A N 1
ATOM 977 C CA . GLY A 1 127 ? -7.142 30.326 29.897 1.00 73.12 127 GLY A CA 1
ATOM 978 C C . GLY A 1 127 ? -6.408 29.820 28.654 1.00 73.12 127 GLY A C 1
ATOM 979 O O . GLY A 1 127 ? -6.798 28.822 28.058 1.00 73.12 127 GLY A O 1
ATOM 980 N N . ARG A 1 128 ? -5.361 30.536 28.239 1.00 60.81 128 ARG A N 1
ATOM 981 C CA . ARG A 1 1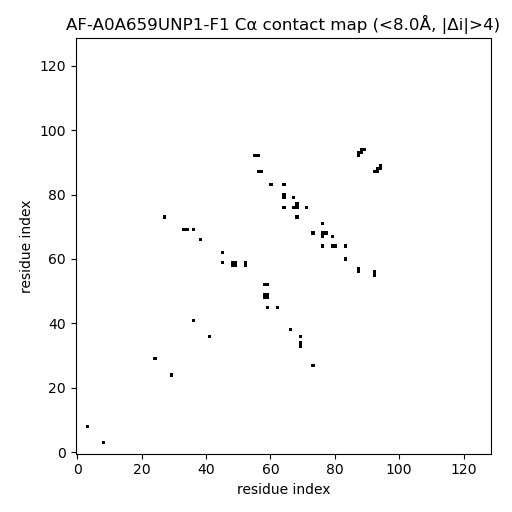28 ? -4.477 30.141 27.137 1.00 60.81 128 ARG A CA 1
ATOM 982 C C . ARG A 1 128 ? -3.176 29.632 27.755 1.00 60.81 128 ARG A C 1
ATOM 984 O O . ARG A 1 128 ? -2.602 30.356 28.568 1.00 60.81 128 ARG A O 1
ATOM 991 N N . ALA A 1 129 ? -2.769 28.413 27.409 1.00 60.44 129 ALA A N 1
ATOM 992 C CA . ALA A 1 129 ? -1.416 27.922 27.675 1.00 60.44 129 ALA A CA 1
ATOM 993 C C . ALA A 1 129 ? -0.432 28.504 26.653 1.00 60.44 129 ALA A C 1
ATOM 995 O O . ALA A 1 129 ? -0.848 28.693 25.483 1.00 60.44 129 ALA A O 1
#

Solvent-accessible surface area (backbone atoms only — not comparable to full-atom values): 8162 Å² total; per-residue (Å²): 136,82,92,70,66,64,64,63,52,51,54,51,50,54,53,49,54,64,70,71,57,76,86,80,76,52,78,91,72,64,52,84,72,51,81,72,58,58,62,67,63,49,53,51,51,46,51,53,48,42,64,77,40,63,95,52,66,62,68,50,51,50,48,49,39,58,50,29,63,66,75,41,61,67,71,58,24,51,52,50,37,51,54,52,48,56,53,46,66,70,29,69,66,45,52,50,52,54,49,49,57,50,49,61,59,49,70,74,61,61,86,96,62,94,65,86,84,77,90,80,90,79,85,85,84,86,83,83,132

Foldseek 3Di:
DDDDDPVVVVVVVVVVDVVVDDDPDDPLRPCVVLVPDPVVVLVVVLVVQCVVCPPDPVSNLVSVLVVCSNVDRSVVSVVSNVVSVVVNCPDPVVVVVVVVVVVVVCVVPDPPDPDDDDDDDDDDDDDDD

Nearest PDB structures (foldseek):
  6z5v-assembly2_BBB  TM=7.816E-01  e=7.559E-03  Rattus norvegicus
  6z5o-assembly1_AAA  TM=7.918E-01  e=7.559E-03  Rattus norvegicus
  6zic-assembly2_BBB  TM=7.953E-01  e=1.625E-02  Rattus norvegicus
  6zib-assembly1_AAA  TM=7.928E-01  e=2.453E-02  Rattus norvegicus

Mean predicted aligned error: 8.0 Å

Sequence (129 aa):
VFEGDLTTHAVNFAREIARKGGPFTPVRERDERLGETDLAAFDAEAADLARKARGLEAPVACAQAVRNAVTLPFDEALAAERALFVKLVASDQSRAQRHLFFAEREATKLPGKDTPKRRISRVGEIGRA

Secondary structure (DSSP, 8-state):
--SS-HHHHHHHHHHHHHHH------GGG--TTTTT--HHHHHHHHHHHHHHTTT-HHHHHHHHHHHHHHHS-HHHHHHHHHHHHHHHHHSHHHHHHHHHHHHHHHHT--TT---PPPPP------S--

pLDDT: mean 89.48, std 7.96, range [58.78, 97.5]

Radius of gyration: 23.78 Å; Cα contacts (8 Å, |Δi|>4): 36; chains: 1; bounding box: 46×44×60 Å